Protein AF-A0A0Q4JCJ5-F1 (afdb_monomer_lite)

pLDDT: mean 76.71, std 11.77, range [40.31, 89.81]

Secondary structure (DSSP, 8-state):
--------HHHHHHHHHHHHHTTEEEEEEE-TT--EEEEEEESSPPP--TT--HHHHHHHHHT-

Sequence (64 aa):
MATKALIREADLRRWARVAREEGVAIHGRIDTLGVVTIHMSPATPVPHDENDDLRARLDAFGAM

Radius of gyration: 18.14 Å; chains: 1; bounding box: 46×32×40 Å

Structure (mmCIF, N/CA/C/O backbone):
data_AF-A0A0Q4JCJ5-F1
#
_entry.id   AF-A0A0Q4JCJ5-F1
#
loop_
_atom_site.group_PDB
_atom_site.id
_atom_site.type_symbol
_atom_site.label_atom_id
_atom_site.label_alt_id
_atom_site.label_comp_id
_atom_site.label_asym_id
_atom_site.label_entity_id
_atom_site.label_seq_id
_atom_site.pdbx_PDB_ins_code
_atom_site.Cartn_x
_atom_site.Cartn_y
_atom_site.Cartn_z
_atom_site.occupancy
_atom_site.B_iso_or_equiv
_atom_site.auth_seq_id
_atom_site.auth_comp_id
_atom_site.auth_asym_id
_atom_site.auth_atom_id
_atom_site.pdbx_PDB_model_num
ATOM 1 N N . MET A 1 1 ? -18.348 -2.367 18.475 1.00 40.31 1 MET A N 1
ATOM 2 C CA . MET A 1 1 ? -18.088 -0.938 18.192 1.00 40.31 1 MET A CA 1
ATOM 3 C C . MET A 1 1 ? -16.826 -0.860 17.351 1.00 40.31 1 MET A C 1
ATOM 5 O O . MET A 1 1 ? -15.789 -1.289 17.831 1.00 40.31 1 MET A O 1
ATOM 9 N N . ALA A 1 2 ? -16.912 -0.421 16.094 1.00 47.50 2 ALA A N 1
ATOM 10 C CA . ALA A 1 2 ? -15.733 -0.263 15.244 1.00 47.50 2 ALA A CA 1
ATOM 11 C C . ALA A 1 2 ? -15.067 1.080 15.569 1.00 47.50 2 ALA A C 1
ATOM 13 O O . ALA A 1 2 ? -15.606 2.139 15.243 1.00 47.50 2 ALA A O 1
ATOM 14 N N . THR A 1 3 ? -13.925 1.045 16.254 1.00 57.12 3 THR A N 1
ATOM 15 C CA . THR A 1 3 ? -13.101 2.229 16.508 1.00 57.12 3 THR A CA 1
ATOM 16 C C . THR A 1 3 ? -12.553 2.695 15.166 1.00 57.12 3 THR A C 1
ATOM 18 O O . THR A 1 3 ? -11.645 2.084 14.609 1.00 57.12 3 THR A O 1
ATOM 21 N N . LYS A 1 4 ? -13.158 3.737 14.590 1.00 60.50 4 LYS A N 1
ATOM 22 C CA . LYS A 1 4 ? -12.709 4.320 13.326 1.00 60.50 4 LYS A CA 1
ATOM 23 C C . LYS A 1 4 ? -11.287 4.836 13.557 1.00 60.50 4 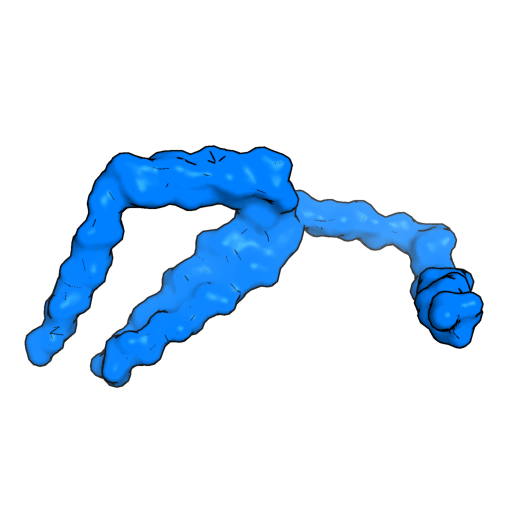LYS A C 1
ATOM 25 O O . LYS A 1 4 ? -11.109 5.819 14.270 1.00 60.50 4 LYS A O 1
ATOM 30 N N . ALA A 1 5 ? -10.280 4.143 13.027 1.00 59.31 5 ALA A N 1
ATOM 31 C CA . ALA A 1 5 ? -8.900 4.601 13.088 1.0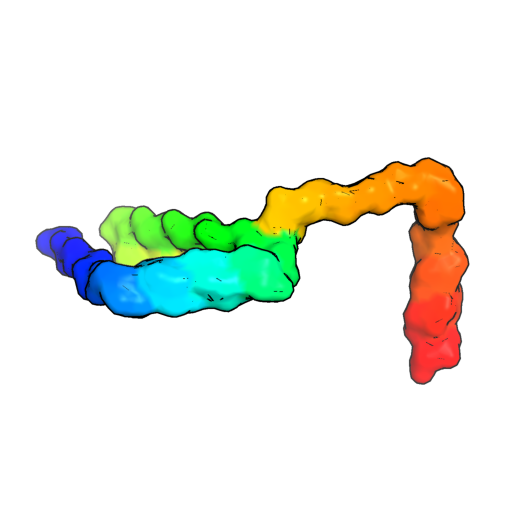0 59.31 5 ALA A CA 1
ATOM 32 C C . ALA A 1 5 ? -8.799 5.891 12.263 1.00 59.31 5 ALA A C 1
ATOM 34 O O . ALA A 1 5 ? -8.707 5.864 11.037 1.00 59.31 5 ALA A O 1
ATOM 35 N N . LEU A 1 6 ? -8.917 7.036 12.935 1.00 67.62 6 LEU A N 1
ATOM 36 C CA . LEU A 1 6 ? -8.792 8.351 12.322 1.00 67.62 6 LEU A CA 1
ATOM 37 C C . LEU A 1 6 ? -7.301 8.667 12.207 1.00 67.62 6 LEU A C 1
ATOM 39 O O . LEU A 1 6 ? -6.727 9.340 13.060 1.00 67.62 6 LEU A O 1
ATOM 43 N N . ILE A 1 7 ? -6.660 8.137 11.165 1.00 73.38 7 ILE A N 1
ATOM 44 C CA . ILE A 1 7 ? -5.337 8.619 10.759 1.00 73.38 7 ILE A CA 1
ATOM 45 C C . ILE A 1 7 ? -5.482 10.118 10.464 1.00 73.38 7 ILE A C 1
ATOM 47 O O . ILE A 1 7 ? -6.411 10.531 9.765 1.00 73.38 7 ILE A O 1
ATOM 51 N N . ARG A 1 8 ? -4.599 10.948 11.030 1.00 82.75 8 ARG A N 1
ATOM 52 C CA . ARG A 1 8 ? -4.643 12.400 10.814 1.00 82.75 8 ARG A CA 1
ATOM 53 C C . ARG A 1 8 ? -4.263 12.712 9.369 1.00 82.75 8 ARG A C 1
ATOM 55 O O . ARG A 1 8 ? -3.404 12.057 8.785 1.00 82.75 8 ARG A O 1
ATOM 62 N N . GLU A 1 9 ? -4.845 13.765 8.804 1.00 81.25 9 GLU A N 1
ATOM 63 C CA . GLU A 1 9 ? -4.569 14.168 7.419 1.00 81.25 9 GLU A CA 1
ATOM 64 C C . GLU A 1 9 ? -3.076 14.448 7.168 1.00 81.25 9 GLU A C 1
ATOM 66 O O . GLU A 1 9 ? -2.537 14.063 6.132 1.00 81.25 9 GLU A O 1
ATOM 71 N N . ALA A 1 10 ? -2.386 15.065 8.133 1.00 85.94 10 ALA A N 1
ATOM 72 C CA . ALA A 1 10 ? -0.949 15.323 8.044 1.00 85.94 10 ALA A CA 1
ATOM 73 C C . ALA A 1 10 ? -0.133 14.028 7.883 1.00 85.94 10 ALA A C 1
ATOM 75 O O . ALA A 1 10 ? 0.813 13.988 7.094 1.00 85.94 10 ALA A O 1
ATOM 76 N N . ASP A 1 11 ? -0.537 12.960 8.572 1.00 83.94 11 ASP A N 1
ATOM 77 C CA . ASP A 1 11 ? 0.121 11.659 8.485 1.00 83.94 11 ASP A CA 1
ATOM 78 C C . ASP A 1 11 ? -0.156 11.001 7.129 1.00 83.94 11 ASP A C 1
ATOM 80 O O . ASP A 1 11 ? 0.774 10.511 6.492 1.00 83.94 11 ASP A O 1
ATOM 84 N N . LEU A 1 12 ? -1.390 11.092 6.615 1.00 82.31 12 LEU A N 1
ATOM 85 C CA . LEU A 1 12 ? -1.723 10.619 5.264 1.00 82.31 12 LEU A CA 1
ATOM 86 C C . LEU A 1 12 ? -0.906 11.340 4.185 1.00 82.31 12 LEU A C 1
ATOM 88 O O . LEU A 1 12 ? -0.384 10.702 3.273 1.00 82.31 12 LEU A O 1
ATOM 92 N N . ARG A 1 13 ? -0.745 12.664 4.300 1.00 87.38 13 ARG A N 1
ATOM 93 C CA . ARG A 1 13 ? 0.077 13.455 3.370 1.00 87.38 13 ARG A CA 1
ATOM 94 C C . ARG A 1 13 ? 1.548 13.062 3.441 1.00 87.38 13 ARG A C 1
ATOM 96 O O . ARG A 1 13 ? 2.193 12.939 2.401 1.00 87.38 13 ARG A O 1
ATOM 103 N N . ARG A 1 14 ? 2.073 12.829 4.648 1.00 87.62 14 ARG A N 1
ATOM 104 C CA . ARG A 1 14 ? 3.440 12.334 4.840 1.00 87.62 14 ARG A CA 1
ATOM 105 C C . ARG A 1 14 ? 3.628 10.973 4.174 1.00 87.62 14 ARG A C 1
ATOM 107 O O . ARG A 1 14 ? 4.611 10.783 3.469 1.00 87.62 14 ARG A O 1
ATOM 114 N N . TRP A 1 15 ? 2.684 10.057 4.356 1.00 83.69 15 TRP A N 1
ATOM 115 C CA . TRP A 1 15 ? 2.750 8.718 3.772 1.00 83.69 15 TRP A CA 1
ATOM 116 C C . TRP A 1 15 ? 2.662 8.757 2.249 1.00 83.69 15 TRP A C 1
ATOM 118 O O . TRP A 1 15 ? 3.454 8.100 1.587 1.00 83.69 15 TRP A O 1
ATOM 128 N N . ALA A 1 16 ? 1.773 9.580 1.687 1.00 83.44 16 ALA A N 1
ATOM 129 C CA . ALA A 1 16 ? 1.670 9.763 0.241 1.00 83.44 16 ALA A CA 1
ATOM 130 C C . ALA A 1 16 ? 2.965 10.325 -0.368 1.00 83.44 16 ALA A C 1
ATOM 132 O O . ALA A 1 16 ? 3.374 9.914 -1.453 1.00 83.44 16 ALA A O 1
ATOM 133 N N . ARG A 1 17 ? 3.628 11.249 0.339 1.00 88.00 17 ARG A N 1
ATOM 134 C CA . ARG A 1 17 ? 4.924 11.788 -0.076 1.00 88.00 17 ARG A CA 1
ATOM 135 C C . ARG A 1 17 ? 6.007 10.709 -0.083 1.00 88.00 17 ARG A C 1
ATOM 137 O O . ARG A 1 17 ? 6.648 10.538 -1.111 1.00 88.00 17 ARG A O 1
ATOM 144 N N . VAL A 1 18 ? 6.160 9.971 1.018 1.00 85.75 18 VAL A N 1
ATOM 145 C CA . VAL A 1 18 ? 7.154 8.888 1.134 1.00 85.75 18 VAL A CA 1
ATOM 146 C C . VAL A 1 18 ? 6.897 7.804 0.088 1.00 85.75 18 VAL A C 1
ATOM 148 O O . VAL A 1 18 ? 7.809 7.403 -0.617 1.00 85.75 18 VAL A O 1
ATOM 151 N N . ALA A 1 19 ? 5.642 7.387 -0.091 1.00 84.94 19 ALA A N 1
ATOM 152 C CA . ALA A 1 19 ? 5.262 6.402 -1.100 1.00 84.94 19 ALA A CA 1
ATOM 153 C C . ALA A 1 19 ? 5.674 6.835 -2.520 1.00 84.94 19 ALA A C 1
ATOM 155 O O . ALA A 1 19 ? 6.179 6.031 -3.299 1.00 84.94 19 ALA A O 1
ATOM 156 N N . ARG A 1 20 ? 5.524 8.125 -2.844 1.00 83.38 20 ARG A N 1
ATOM 157 C CA . ARG A 1 20 ? 5.962 8.684 -4.127 1.00 83.38 20 ARG A CA 1
ATOM 158 C C . ARG A 1 20 ? 7.485 8.767 -4.254 1.00 83.38 20 ARG A C 1
ATOM 160 O O . ARG A 1 20 ? 7.992 8.479 -5.332 1.00 83.38 20 ARG A O 1
ATOM 167 N N . GLU A 1 21 ? 8.181 9.197 -3.204 1.00 87.75 21 GLU A N 1
ATOM 168 C CA . GLU A 1 21 ? 9.649 9.306 -3.179 1.00 87.75 21 GLU A CA 1
ATOM 169 C C . GLU A 1 21 ? 10.310 7.929 -3.343 1.00 87.75 21 GLU A C 1
ATOM 171 O O . GLU A 1 21 ? 11.230 7.786 -4.141 1.00 87.75 21 GLU A O 1
ATOM 176 N N . GLU A 1 22 ? 9.775 6.911 -2.673 1.00 85.31 22 GLU A N 1
ATOM 177 C CA . GLU A 1 22 ? 10.283 5.534 -2.703 1.00 85.31 22 GLU A CA 1
ATOM 178 C C . GLU A 1 22 ? 9.732 4.706 -3.880 1.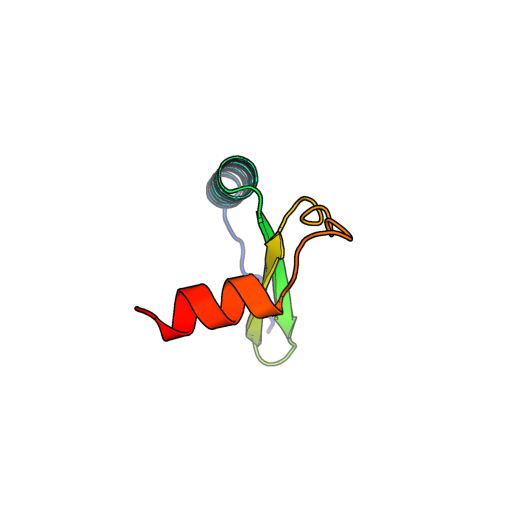00 85.31 22 GLU A C 1
ATOM 180 O O . GLU A 1 22 ? 10.096 3.546 -4.061 1.00 85.31 22 GLU A O 1
ATOM 185 N N . GLY A 1 23 ? 8.821 5.270 -4.683 1.00 87.75 23 GLY A N 1
ATOM 1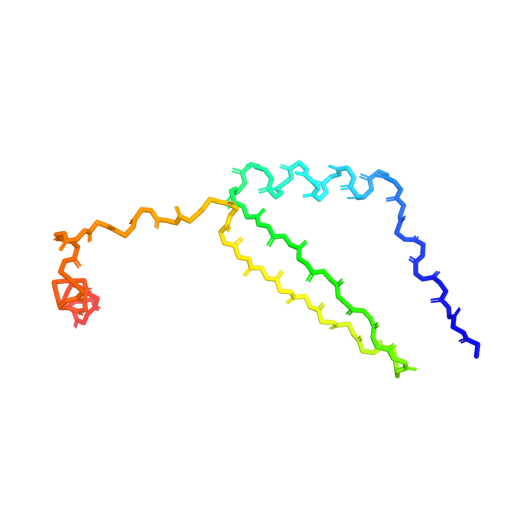86 C CA . GLY A 1 23 ? 8.222 4.575 -5.824 1.00 87.75 23 GLY A CA 1
ATOM 187 C C . GLY A 1 23 ? 7.392 3.347 -5.434 1.00 87.75 23 GLY A C 1
ATOM 188 O O . GLY A 1 23 ? 7.362 2.366 -6.177 1.00 87.75 23 GLY A O 1
ATOM 189 N N . VAL A 1 24 ? 6.706 3.388 -4.289 1.00 87.69 24 VAL A N 1
ATOM 190 C CA . VAL A 1 24 ? 5.872 2.294 -3.766 1.00 87.69 24 VAL A CA 1
ATOM 191 C C . VAL A 1 24 ? 4.402 2.698 -3.650 1.00 87.69 24 VAL A C 1
ATOM 193 O O . VAL A 1 24 ? 4.061 3.846 -3.386 1.00 87.69 24 VAL A O 1
ATOM 196 N N . ALA A 1 25 ? 3.504 1.733 -3.817 1.00 85.81 25 ALA A N 1
ATOM 197 C CA . ALA A 1 25 ? 2.082 1.851 -3.537 1.00 85.81 25 ALA A CA 1
ATOM 198 C C . ALA A 1 25 ? 1.743 1.051 -2.273 1.00 85.81 25 ALA A C 1
ATOM 200 O O . ALA A 1 25 ? 2.045 -0.140 -2.178 1.00 85.81 25 ALA A O 1
ATOM 201 N N . ILE A 1 26 ? 1.096 1.705 -1.306 1.00 83.06 26 ILE A N 1
ATOM 202 C CA . ILE A 1 26 ? 0.715 1.112 -0.020 1.00 83.06 26 ILE A CA 1
ATOM 203 C C . ILE A 1 26 ? -0.806 0.961 0.023 1.00 83.06 26 ILE A C 1
ATOM 205 O O . ILE A 1 26 ? -1.538 1.944 -0.087 1.00 83.06 26 ILE A O 1
ATOM 209 N N . HIS A 1 27 ? -1.281 -0.264 0.233 1.00 83.31 27 HIS A N 1
ATOM 210 C CA . HIS A 1 27 ? -2.695 -0.598 0.363 1.00 83.31 27 HIS A CA 1
ATOM 211 C C . HIS A 1 27 ? -2.953 -1.181 1.750 1.00 83.31 27 HIS A C 1
ATOM 213 O O . HIS A 1 27 ? -2.438 -2.241 2.096 1.00 83.31 27 HIS A O 1
ATOM 219 N N . GLY A 1 28 ? -3.750 -0.481 2.553 1.00 83.75 28 GLY A N 1
ATOM 220 C CA . GLY A 1 28 ? -4.170 -0.942 3.873 1.00 83.75 28 GLY A CA 1
ATOM 221 C C . GLY A 1 28 ? -5.596 -1.485 3.846 1.00 83.75 28 GLY A C 1
ATOM 222 O O . GLY A 1 28 ? -6.487 -0.858 3.275 1.00 83.75 28 GLY A O 1
ATOM 223 N N . ARG A 1 29 ? -5.832 -2.616 4.509 1.00 84.12 29 ARG A N 1
ATOM 224 C CA . ARG A 1 29 ? -7.168 -3.143 4.805 1.00 84.12 29 ARG A CA 1
ATOM 225 C C . ARG A 1 29 ? -7.287 -3.395 6.301 1.00 84.12 29 ARG A C 1
ATOM 227 O O . ARG A 1 29 ? -6.372 -3.939 6.908 1.00 84.12 29 ARG A O 1
ATOM 234 N N . ILE A 1 30 ? -8.427 -3.022 6.872 1.00 84.88 30 ILE A N 1
ATOM 235 C CA . ILE A 1 30 ? -8.809 -3.391 8.237 1.00 84.88 30 ILE A CA 1
ATOM 236 C C . ILE A 1 30 ? -9.987 -4.354 8.126 1.00 84.88 30 ILE A C 1
ATOM 238 O O . ILE A 1 30 ? -10.945 -4.065 7.403 1.00 84.88 30 ILE A O 1
ATOM 242 N N . ASP A 1 31 ? -9.904 -5.510 8.776 1.00 85.81 31 ASP A N 1
ATOM 243 C CA . ASP A 1 31 ? -11.004 -6.473 8.808 1.00 85.81 31 ASP A CA 1
ATOM 244 C C . ASP A 1 31 ? -11.974 -6.228 9.979 1.00 85.81 31 ASP A C 1
ATOM 246 O O . ASP A 1 31 ? -11.821 -5.308 10.785 1.00 85.81 31 ASP A O 1
ATOM 250 N N . THR A 1 32 ? -13.017 -7.054 10.069 1.00 85.88 32 THR A N 1
ATOM 251 C CA . THR A 1 32 ? -14.051 -6.945 11.108 1.00 85.88 32 THR A CA 1
ATOM 252 C C . THR A 1 32 ? -13.564 -7.318 12.510 1.00 85.88 32 THR A C 1
ATOM 254 O O . THR A 1 32 ? -14.239 -6.988 13.482 1.00 85.88 32 THR A O 1
ATOM 257 N N . LEU A 1 33 ? -12.423 -8.003 12.623 1.00 89.81 33 LEU A N 1
ATOM 258 C CA . LEU A 1 33 ? -11.777 -8.372 13.885 1.00 89.81 33 LEU A CA 1
ATOM 259 C C . LEU A 1 33 ? -10.754 -7.316 14.335 1.00 89.81 33 LEU A C 1
ATOM 261 O O . LEU A 1 33 ? -10.186 -7.432 15.418 1.00 89.81 33 LEU A O 1
ATOM 265 N N . GLY A 1 34 ? -10.543 -6.271 13.528 1.00 77.88 34 GLY A N 1
ATOM 266 C CA . GLY A 1 34 ? -9.563 -5.223 13.788 1.00 77.88 34 GLY A CA 1
ATOM 267 C C . GLY A 1 34 ? -8.145 -5.589 13.347 1.00 77.88 34 GLY A C 1
ATOM 268 O O . GLY A 1 34 ? -7.209 -4.869 13.693 1.00 77.88 34 GLY A O 1
ATOM 269 N N . VAL A 1 35 ? -7.966 -6.670 12.581 1.00 86.19 35 VAL A N 1
ATOM 270 C CA . VAL A 1 35 ? -6.676 -7.014 11.977 1.00 86.19 35 VAL A CA 1
ATOM 271 C C . VAL A 1 35 ? -6.368 -6.009 10.877 1.00 86.19 35 VAL A C 1
ATOM 273 O O . VAL A 1 35 ? -7.202 -5.724 10.015 1.00 86.19 35 VAL A O 1
ATOM 276 N N . VAL A 1 36 ? -5.145 -5.482 10.907 1.00 85.19 36 VAL A N 1
ATOM 277 C CA . VAL A 1 36 ? -4.626 -4.561 9.898 1.00 85.19 36 VAL A CA 1
ATOM 278 C C . VAL A 1 36 ? -3.705 -5.333 8.962 1.00 85.19 36 VAL A C 1
ATOM 280 O O . VAL A 1 36 ? -2.685 -5.872 9.383 1.00 85.19 36 VAL A O 1
ATOM 283 N N . THR A 1 37 ? -4.048 -5.361 7.681 1.00 85.62 37 THR A N 1
ATOM 284 C CA . THR A 1 37 ? -3.193 -5.888 6.617 1.00 85.62 37 THR A CA 1
ATOM 285 C C . THR A 1 37 ? -2.666 -4.728 5.789 1.00 85.62 37 THR A C 1
ATOM 287 O O . THR A 1 37 ? -3.447 -3.913 5.302 1.00 85.62 37 THR A O 1
ATOM 290 N N . ILE A 1 38 ? -1.347 -4.659 5.614 1.00 85.12 38 ILE A N 1
ATOM 291 C CA . ILE A 1 38 ? -0.684 -3.670 4.761 1.00 85.12 38 ILE A CA 1
ATOM 292 C C . ILE A 1 38 ? 0.012 -4.423 3.634 1.00 85.12 38 ILE A C 1
ATOM 294 O O . ILE A 1 38 ? 0.867 -5.268 3.885 1.00 85.12 38 ILE A O 1
ATOM 298 N N . HIS A 1 39 ? -0.357 -4.112 2.397 1.00 87.25 39 HIS A N 1
ATOM 299 C CA .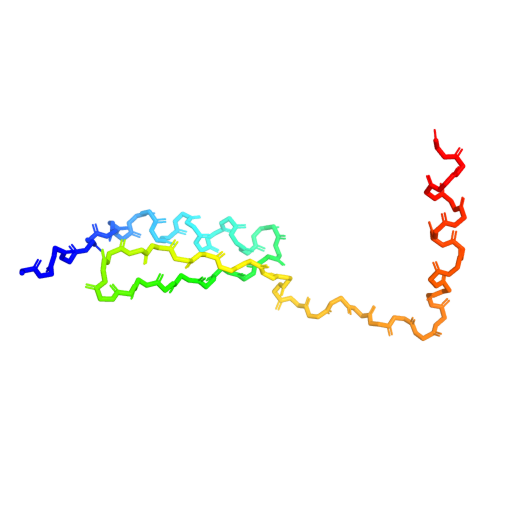 HIS A 1 39 ? 0.308 -4.601 1.200 1.00 87.25 39 HIS A CA 1
ATOM 300 C C . HIS A 1 39 ? 1.111 -3.464 0.569 1.00 87.25 39 HIS A C 1
ATOM 302 O O . HIS A 1 39 ? 0.570 -2.383 0.333 1.00 87.25 39 HIS A O 1
ATOM 308 N N . MET A 1 40 ? 2.385 -3.712 0.279 1.00 86.88 40 MET A N 1
ATOM 309 C CA . MET A 1 40 ? 3.259 -2.764 -0.411 1.00 86.88 40 MET A CA 1
ATOM 310 C C . MET A 1 40 ? 3.713 -3.370 -1.731 1.00 86.88 40 MET A C 1
ATOM 312 O O . MET A 1 40 ? 4.172 -4.508 -1.765 1.00 86.88 40 MET A O 1
ATOM 316 N N . SER A 1 41 ? 3.590 -2.610 -2.810 1.00 86.75 41 SER A N 1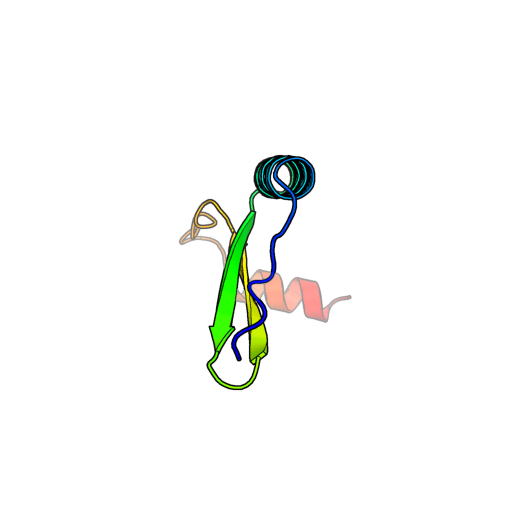
ATOM 317 C CA . SER A 1 41 ? 4.056 -2.999 -4.140 1.00 86.75 41 SER A CA 1
ATOM 318 C C . SER A 1 41 ? 4.826 -1.851 -4.786 1.00 86.75 41 SER A C 1
ATOM 320 O O . SER A 1 41 ? 4.628 -0.704 -4.389 1.00 86.75 41 SER A O 1
ATOM 322 N N . PRO A 1 42 ? 5.660 -2.103 -5.803 1.00 86.94 42 PRO A N 1
ATOM 323 C CA . PRO A 1 42 ? 6.155 -1.038 -6.671 1.00 86.94 42 PRO A CA 1
ATOM 324 C C . PRO A 1 42 ? 4.985 -0.217 -7.244 1.00 86.94 42 PRO A C 1
ATOM 326 O O . PRO A 1 42 ? 3.947 -0.781 -7.601 1.00 86.94 42 PRO A O 1
ATOM 329 N N . ALA A 1 43 ? 5.120 1.111 -7.286 1.00 79.69 43 ALA A N 1
ATOM 330 C CA . ALA A 1 43 ? 4.099 2.024 -7.811 1.00 79.69 43 ALA A CA 1
ATOM 331 C C . ALA A 1 43 ? 4.012 1.968 -9.341 1.00 79.69 43 ALA A C 1
ATOM 333 O O . ALA A 1 43 ? 2.935 2.097 -9.921 1.00 79.69 43 ALA A O 1
ATOM 334 N N . THR A 1 44 ? 5.152 1.742 -9.983 1.00 77.25 44 THR A N 1
ATOM 335 C CA . THR A 1 44 ? 5.266 1.420 -11.402 1.00 77.25 44 THR A CA 1
ATOM 336 C C . THR A 1 44 ? 5.623 -0.057 -11.509 1.00 77.25 44 THR A C 1
ATOM 338 O O . THR A 1 44 ? 6.496 -0.506 -10.758 1.00 77.25 44 THR A O 1
ATOM 341 N N . PRO A 1 45 ? 5.003 -0.827 -12.423 1.00 65.88 45 PRO A N 1
ATOM 342 C CA . PRO A 1 45 ? 5.512 -2.146 -12.757 1.00 65.88 45 PRO A CA 1
ATOM 343 C C . PRO A 1 45 ? 6.984 -1.984 -13.126 1.00 65.88 45 PRO A C 1
ATOM 345 O O . PRO A 1 45 ? 7.316 -1.166 -13.988 1.00 65.88 45 PRO A O 1
ATOM 348 N N . VAL A 1 46 ? 7.863 -2.708 -12.435 1.00 65.44 46 VAL A N 1
ATOM 349 C CA . VAL A 1 46 ? 9.258 -2.800 -12.863 1.00 65.44 46 VAL A CA 1
ATOM 350 C C . VAL A 1 46 ? 9.201 -3.329 -14.296 1.00 65.44 46 VAL A C 1
ATOM 352 O O . VAL A 1 46 ? 8.512 -4.334 -14.506 1.00 65.44 46 VAL A O 1
ATOM 355 N N . PRO A 1 47 ? 9.815 -2.647 -15.282 1.00 57.50 47 PRO A N 1
ATOM 356 C CA . PRO A 1 47 ? 9.849 -3.152 -16.641 1.00 57.50 47 PRO A CA 1
ATOM 357 C C . PRO A 1 47 ? 10.353 -4.586 -16.578 1.00 57.50 47 PRO A C 1
ATOM 359 O O . PRO A 1 47 ? 11.441 -4.839 -16.061 1.00 57.50 47 PRO A O 1
ATOM 362 N N . HIS A 1 48 ? 9.522 -5.522 -17.024 1.00 58.47 48 HIS A N 1
ATOM 363 C CA . HIS A 1 48 ? 9.980 -6.878 -17.237 1.00 58.47 48 HIS A CA 1
ATOM 364 C C . HIS A 1 48 ? 10.855 -6.781 -18.481 1.00 58.47 48 HIS A C 1
ATOM 366 O O . HIS A 1 48 ? 10.345 -6.727 -19.597 1.00 58.47 48 HIS A O 1
ATOM 372 N N . ASP A 1 49 ? 12.155 -6.594 -18.287 1.00 60.69 49 ASP A N 1
ATOM 373 C CA . ASP A 1 49 ? 13.082 -6.673 -19.399 1.00 60.69 49 ASP A CA 1
ATOM 374 C C . ASP A 1 49 ? 13.079 -8.147 -19.828 1.00 60.69 49 ASP A C 1
ATOM 376 O O . ASP A 1 49 ? 13.369 -9.044 -19.037 1.00 60.69 49 ASP A O 1
ATOM 380 N N . GLU A 1 50 ? 12.605 -8.418 -21.045 1.00 58.19 50 GLU A N 1
ATOM 381 C CA . GLU A 1 50 ? 12.547 -9.775 -21.602 1.00 58.19 50 GLU A CA 1
ATOM 382 C C . GLU A 1 50 ? 13.959 -10.365 -21.778 1.00 58.19 50 GLU A C 1
ATOM 384 O O . GLU A 1 50 ? 14.099 -11.578 -21.922 1.00 58.19 50 GLU A O 1
ATOM 389 N N . ASN A 1 51 ? 15.003 -9.524 -21.699 1.00 57.78 51 ASN A N 1
ATOM 390 C CA . ASN A 1 51 ? 16.405 -9.925 -21.603 1.00 57.78 51 ASN A CA 1
ATOM 391 C C . ASN A 1 51 ? 16.946 -9.986 -20.158 1.00 57.78 51 ASN A C 1
ATOM 393 O O . ASN A 1 51 ? 18.134 -10.265 -19.985 1.00 57.78 51 ASN A O 1
ATOM 397 N N . ASP A 1 52 ? 16.133 -9.747 -19.118 1.00 63.03 52 ASP A N 1
ATOM 398 C CA . ASP A 1 52 ? 16.553 -9.911 -17.718 1.00 63.03 52 ASP A CA 1
ATOM 399 C C . ASP A 1 52 ? 16.610 -11.404 -17.384 1.00 63.03 52 ASP A C 1
ATOM 401 O O . ASP A 1 52 ? 15.630 -12.021 -16.953 1.00 63.03 52 ASP A O 1
ATOM 405 N N . ASP A 1 53 ? 17.765 -12.016 -17.649 1.00 76.50 53 ASP A N 1
ATOM 406 C CA . ASP A 1 53 ? 18.005 -13.419 -17.343 1.00 76.50 53 ASP A CA 1
ATOM 407 C C . ASP A 1 53 ? 18.011 -13.612 -15.820 1.00 76.50 53 ASP A C 1
ATOM 409 O O . ASP A 1 53 ? 19.011 -13.401 -15.124 1.00 76.50 53 ASP A O 1
ATOM 413 N N . LEU A 1 54 ? 16.860 -14.039 -15.295 1.00 74.50 54 LEU A N 1
ATOM 414 C CA . LEU A 1 54 ? 16.654 -14.420 -13.899 1.00 74.50 54 LEU A CA 1
ATOM 415 C C . LEU A 1 54 ? 17.779 -15.334 -13.385 1.00 74.50 54 LEU A C 1
ATOM 417 O O . LEU A 1 54 ? 18.146 -15.260 -12.212 1.00 74.50 54 LEU A O 1
ATOM 421 N N . ARG A 1 55 ? 18.354 -16.167 -14.260 1.00 74.38 55 ARG A N 1
ATOM 422 C CA . ARG A 1 55 ? 19.457 -17.067 -13.934 1.00 74.38 55 ARG A CA 1
ATOM 423 C C . ARG A 1 55 ? 20.734 -16.305 -13.592 1.00 74.38 55 ARG A C 1
ATOM 425 O O . ARG A 1 55 ? 21.318 -16.571 -12.549 1.00 74.38 55 ARG A O 1
ATOM 432 N N . ALA A 1 56 ? 21.093 -15.292 -14.380 1.00 79.25 56 ALA A N 1
ATOM 433 C CA . ALA A 1 56 ? 22.258 -14.448 -14.122 1.00 79.25 56 ALA A CA 1
ATOM 434 C C . ALA A 1 56 ? 22.151 -13.703 -12.779 1.00 79.25 56 ALA A C 1
ATOM 436 O O . ALA A 1 56 ? 23.141 -13.556 -12.062 1.00 79.25 56 ALA A O 1
ATOM 437 N N . ARG A 1 57 ? 20.941 -13.273 -12.392 1.00 77.19 57 ARG A N 1
ATOM 438 C CA . ARG A 1 57 ? 20.696 -12.623 -11.092 1.00 77.19 57 ARG A CA 1
ATOM 439 C C . ARG A 1 57 ? 20.813 -13.591 -9.918 1.00 77.19 57 ARG A C 1
ATOM 441 O O . ARG A 1 57 ? 21.353 -13.218 -8.878 1.00 77.19 57 ARG A O 1
ATOM 448 N N . LEU A 1 58 ? 20.310 -14.815 -10.071 1.00 79.31 58 LEU A N 1
ATOM 449 C CA . LEU A 1 58 ? 20.431 -15.853 -9.046 1.00 79.31 58 LEU A CA 1
ATOM 450 C C . LEU A 1 58 ? 21.882 -16.316 -8.884 1.00 79.31 58 LEU A C 1
ATOM 452 O O . LEU A 1 58 ? 22.330 -16.478 -7.752 1.00 79.31 58 LEU A O 1
ATOM 456 N N . ASP A 1 59 ? 22.623 -16.444 -9.985 1.00 80.75 59 ASP A N 1
ATOM 457 C CA . ASP A 1 59 ? 24.050 -16.771 -9.964 1.00 80.75 59 ASP A CA 1
ATOM 458 C C . ASP A 1 59 ? 24.863 -15.660 -9.278 1.00 80.75 59 ASP A C 1
ATOM 460 O O . ASP A 1 59 ? 25.704 -15.943 -8.428 1.00 80.75 59 ASP A O 1
ATOM 464 N N . ALA A 1 60 ? 24.568 -14.387 -9.571 1.00 74.06 60 ALA A N 1
ATOM 465 C CA . ALA A 1 60 ? 25.209 -13.251 -8.907 1.00 74.06 60 ALA A CA 1
ATOM 466 C C . ALA A 1 60 ? 24.885 -13.173 -7.403 1.00 74.06 60 ALA A C 1
ATOM 468 O O . ALA A 1 60 ? 25.755 -12.824 -6.609 1.00 74.06 60 ALA A O 1
ATOM 469 N N . PHE A 1 61 ? 23.654 -13.507 -6.999 1.00 72.12 61 PHE A N 1
ATOM 470 C CA . PHE A 1 61 ? 23.259 -13.529 -5.589 1.00 72.12 61 PHE A CA 1
ATOM 471 C C . PHE A 1 61 ? 23.874 -14.711 -4.828 1.00 72.12 61 PHE A C 1
ATOM 473 O O . PHE A 1 61 ? 24.300 -14.544 -3.693 1.00 72.12 61 PHE A O 1
ATOM 480 N N . GLY A 1 62 ? 23.947 -15.895 -5.442 1.00 69.06 62 GLY A N 1
ATOM 481 C CA . GLY A 1 62 ? 24.575 -17.078 -4.841 1.00 69.06 62 GLY A CA 1
ATOM 482 C C . GLY A 1 62 ? 26.106 -17.022 -4.785 1.00 69.06 62 GLY A C 1
ATOM 483 O O . GLY A 1 62 ? 26.717 -17.855 -4.121 1.00 69.06 62 GLY A O 1
ATOM 484 N N . ALA A 1 63 ? 26.719 -16.066 -5.488 1.00 66.94 63 ALA A N 1
ATOM 485 C CA . ALA A 1 63 ? 28.152 -15.788 -5.448 1.00 66.94 63 ALA A CA 1
ATOM 486 C C . ALA A 1 63 ? 28.557 -14.750 -4.376 1.00 66.94 63 ALA A C 1
ATOM 488 O O . ALA A 1 63 ? 29.752 -14.478 -4.237 1.00 66.94 63 ALA A O 1
ATOM 489 N N . MET A 1 64 ? 27.590 -14.170 -3.648 1.00 52.34 64 MET A N 1
ATOM 490 C CA . MET A 1 64 ? 27.816 -13.401 -2.412 1.00 52.34 64 MET A CA 1
ATOM 491 C C . MET A 1 64 ? 27.875 -14.323 -1.193 1.00 52.34 64 MET A C 1
ATOM 493 O O . MET A 1 64 ? 28.662 -13.997 -0.276 1.00 52.34 64 MET A O 1
#

Foldseek 3Di:
DDPPPCDDPVNVVVVVVVCVVVQKDWDWDADPVRDIDIDIDRNDPDPPPVPPPPVVVVVVVVVD